Protein AF-A0A1Y2FIK4-F1 (afdb_monomer_lite)

Foldseek 3Di:
DADADQAWDFDWFFQWFPQDDDDDPFTDKDKDKHWHPPDDPPWDKDKDKFWDPVFAKDKDKDKDWPVRVVVVCVVPVVNPPPPDDDDDGIIMMMMIIGTDDDDPDDDSGDGTITMIIGIFIDDVNPHTPVCVVVVVVVVVVVVCCVPPVVVVVVVVVVVVVVVVVVVVVVVVVD

Secondary structure (DSSP, 8-state):
-PPB-SS-EEEEE---PPP--S--SSPPPEEEEEEE-SPPTT-EEEEEEE--TTS-EEEEEEEE-HHHHHHHHHH-GGGTT----S-S--EEEEEEEEE----SS--SSPPPEEEEEEEEEEETTTEEGGGHHHHHHHHHHHHHIIIIIHHHHHHHHHHHHHHHHHHHHHHTT-

Sequence (174 aa):
MSPDISEIGRLVMTLTTPDRSDGEESVPWTEQLVVLEGLRPNWHYEIRLCWPATMPTAFDLRVLDDLGVHHHLNTKPTLLHANMTKATTHRYLLIKARPDFVTPQKLSSAPAVTFELILDPLAFGVLPKSLLPVLGWLALAILVGLNLVLPLIHALLDEIVHGQRQKMVRIKSQ

Organism: Protomyces lactucae-debilis (NCBI:txid2754530)

InterPro domains:
  IPR019433 GPI-Mannosyltransferase II co-activator, Pga1 [PTHR28022] (27-164)

Radius of gyration: 29.45 Å; chains: 1; bounding box: 59×55×87 Å

Structure (mmCIF, N/CA/C/O backbone):
data_AF-A0A1Y2FIK4-F1
#
_entry.id   AF-A0A1Y2FIK4-F1
#
loop_
_atom_site.group_PDB
_atom_site.id
_atom_site.type_symbol
_atom_site.label_atom_id
_atom_site.label_alt_id
_atom_site.label_comp_id
_atom_site.label_asym_id
_atom_site.label_entity_id
_atom_site.label_seq_id
_atom_site.pdbx_PDB_ins_code
_atom_site.Cartn_x
_atom_site.Cartn_y
_atom_site.Cartn_z
_atom_site.occupancy
_atom_site.B_iso_or_equiv
_atom_site.auth_seq_id
_atom_site.auth_comp_id
_atom_site.auth_asym_id
_atom_site.auth_atom_id
_atom_site.pdbx_PDB_model_num
ATOM 1 N N . MET A 1 1 ? 16.874 -15.613 -10.109 1.00 33.72 1 MET A N 1
ATOM 2 C CA . MET A 1 1 ? 16.002 -16.146 -9.041 1.00 33.72 1 MET A CA 1
ATOM 3 C C . MET A 1 1 ? 14.934 -15.091 -8.801 1.00 33.72 1 MET A C 1
ATOM 5 O O . MET A 1 1 ? 15.264 -14.029 -8.293 1.00 33.72 1 MET A O 1
ATOM 9 N N . SER A 1 2 ? 13.735 -15.298 -9.355 1.00 44.66 2 SER A N 1
ATOM 10 C CA . SER A 1 2 ? 12.628 -14.333 -9.264 1.00 44.66 2 SER A CA 1
ATOM 11 C C . SER A 1 2 ? 12.073 -14.361 -7.838 1.00 44.66 2 SER A C 1
ATOM 13 O O . SER A 1 2 ? 11.867 -15.463 -7.330 1.00 44.66 2 SER A O 1
ATOM 15 N N . PRO A 1 3 ? 11.877 -13.215 -7.173 1.00 49.44 3 PRO A N 1
ATOM 16 C CA . PRO A 1 3 ? 11.268 -13.179 -5.850 1.00 49.44 3 PRO A CA 1
ATOM 17 C C . PRO A 1 3 ? 9.794 -13.580 -5.977 1.00 49.44 3 PRO A C 1
ATOM 19 O O . PRO A 1 3 ? 9.025 -12.913 -6.667 1.00 49.44 3 PRO A O 1
ATOM 22 N N . ASP A 1 4 ? 9.430 -14.689 -5.344 1.00 52.00 4 ASP A N 1
ATOM 23 C CA . ASP A 1 4 ? 8.042 -15.075 -5.106 1.00 52.00 4 ASP A CA 1
ATOM 24 C C . ASP A 1 4 ? 7.516 -14.240 -3.925 1.00 52.00 4 ASP A C 1
ATOM 26 O O . ASP A 1 4 ? 8.143 -14.194 -2.862 1.00 52.00 4 ASP A O 1
ATOM 30 N N . ILE A 1 5 ? 6.424 -13.502 -4.132 1.00 53.22 5 ILE A N 1
ATOM 31 C CA . ILE A 1 5 ? 5.855 -12.586 -3.135 1.00 53.22 5 ILE A CA 1
ATOM 32 C C . ILE A 1 5 ? 4.479 -13.096 -2.738 1.00 53.22 5 ILE A C 1
ATOM 34 O O . ILE A 1 5 ? 3.452 -12.605 -3.201 1.00 53.22 5 ILE A O 1
ATOM 38 N N . SER A 1 6 ? 4.479 -14.078 -1.844 1.00 50.94 6 SER A N 1
ATOM 39 C CA . SER A 1 6 ? 3.266 -14.604 -1.225 1.00 50.94 6 SER A CA 1
ATOM 40 C C . SER A 1 6 ? 2.903 -13.901 0.092 1.00 50.94 6 SER A C 1
ATOM 42 O O . SER A 1 6 ? 1.738 -13.959 0.479 1.00 50.94 6 SER A O 1
ATOM 44 N N . GLU A 1 7 ? 3.834 -13.203 0.773 1.00 52.22 7 GLU A N 1
ATOM 45 C CA . GLU A 1 7 ? 3.559 -12.750 2.155 1.00 52.22 7 GLU A CA 1
ATOM 46 C C . GLU A 1 7 ? 4.350 -11.534 2.703 1.00 52.22 7 GLU A C 1
ATOM 48 O O . GLU A 1 7 ? 4.477 -11.410 3.911 1.00 52.22 7 GLU A O 1
ATOM 53 N N . ILE A 1 8 ? 4.784 -10.581 1.859 1.00 51.38 8 ILE A N 1
ATOM 54 C CA . ILE A 1 8 ? 5.728 -9.456 2.136 1.00 51.38 8 ILE A CA 1
ATOM 55 C C . ILE A 1 8 ? 7.124 -9.822 1.631 1.00 51.38 8 ILE A C 1
ATOM 57 O O . ILE A 1 8 ? 7.868 -10.587 2.241 1.00 51.38 8 ILE A O 1
ATOM 61 N N . GLY A 1 9 ? 7.469 -9.282 0.463 1.00 57.25 9 GLY A N 1
ATOM 62 C CA . GLY A 1 9 ? 8.730 -9.547 -0.212 1.00 57.25 9 GLY A CA 1
ATOM 63 C C . GLY A 1 9 ? 9.598 -8.300 -0.194 1.00 57.25 9 GLY A C 1
ATOM 64 O O . GLY A 1 9 ? 9.301 -7.310 -0.865 1.00 57.25 9 GLY A O 1
ATOM 65 N N . ARG A 1 10 ? 10.710 -8.337 0.543 1.00 59.78 10 ARG A N 1
ATOM 66 C CA . ARG A 1 10 ? 11.744 -7.309 0.402 1.00 59.78 10 ARG A CA 1
ATOM 67 C C . ARG A 1 10 ? 12.412 -7.481 -0.959 1.00 59.78 10 ARG A C 1
ATOM 69 O O . ARG A 1 10 ? 13.024 -8.518 -1.212 1.00 59.78 10 ARG A O 1
ATOM 76 N N . LEU A 1 11 ? 12.322 -6.463 -1.814 1.00 64.62 11 LEU A N 1
ATOM 77 C CA . LEU A 1 11 ? 12.864 -6.509 -3.165 1.00 64.62 11 LEU A CA 1
ATOM 78 C C . LEU A 1 11 ? 13.997 -5.500 -3.346 1.00 64.62 11 LEU A C 1
ATOM 80 O O . LEU A 1 11 ? 13.805 -4.290 -3.398 1.00 64.62 11 LEU A O 1
ATOM 84 N N . VAL A 1 12 ? 15.217 -6.010 -3.477 1.00 63.50 12 VAL A N 1
ATOM 85 C CA . VAL A 1 12 ? 16.375 -5.168 -3.785 1.00 63.50 12 VAL A CA 1
ATOM 86 C C . VAL A 1 12 ? 16.479 -5.019 -5.298 1.00 63.50 12 VAL A C 1
ATOM 88 O O . VAL A 1 12 ? 16.659 -6.015 -6.000 1.00 63.50 12 VAL A O 1
ATOM 91 N N . MET A 1 13 ? 16.399 -3.784 -5.796 1.00 65.12 13 MET A N 1
ATOM 92 C CA . MET A 1 13 ? 16.575 -3.480 -7.211 1.00 65.12 13 MET A CA 1
ATOM 93 C C . MET A 1 13 ? 17.836 -2.644 -7.417 1.00 65.12 13 MET A C 1
ATOM 95 O O . MET A 1 13 ? 17.961 -1.505 -6.968 1.00 65.12 13 MET A O 1
ATOM 99 N N . THR A 1 14 ? 18.798 -3.204 -8.138 1.00 64.12 14 THR A N 1
ATOM 100 C CA . THR A 1 14 ? 19.988 -2.450 -8.530 1.00 64.12 14 THR A CA 1
ATOM 101 C C . THR A 1 14 ? 19.695 -1.701 -9.819 1.00 64.12 14 THR A C 1
ATOM 103 O O . THR A 1 14 ? 19.521 -2.312 -10.873 1.00 64.12 14 THR A O 1
ATOM 106 N N . LEU A 1 15 ? 19.656 -0.372 -9.738 1.00 63.03 15 LEU A N 1
ATOM 107 C CA . LEU A 1 15 ? 19.548 0.493 -10.906 1.00 63.03 15 LEU A CA 1
ATOM 108 C C . LEU A 1 15 ? 20.876 0.431 -11.662 1.00 63.03 15 LEU A C 1
ATOM 110 O O . LEU A 1 15 ? 21.870 1.027 -11.255 1.00 63.03 15 LEU A O 1
ATOM 114 N N . THR A 1 16 ? 20.911 -0.357 -12.732 1.00 53.84 16 THR A N 1
ATOM 115 C CA . THR A 1 16 ? 22.072 -0.449 -13.619 1.00 53.84 16 THR A CA 1
ATOM 116 C C . THR A 1 16 ? 21.889 0.579 -14.720 1.00 53.84 16 THR A C 1
ATOM 118 O O . THR A 1 16 ? 21.085 0.407 -15.632 1.00 53.84 16 THR A O 1
ATOM 121 N N . THR A 1 17 ? 22.611 1.692 -14.618 1.00 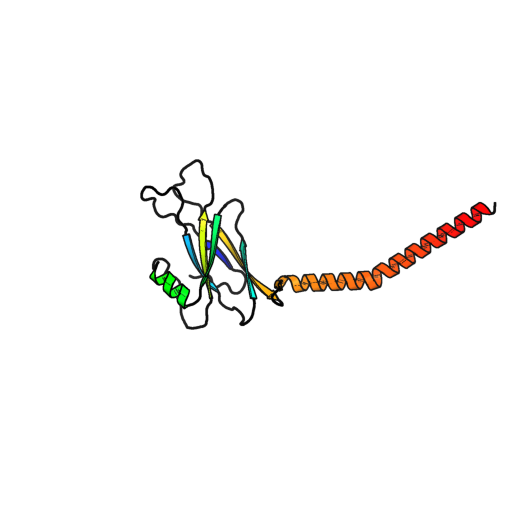53.66 17 THR A N 1
ATOM 122 C CA . THR A 1 17 ? 22.675 2.662 -15.709 1.00 53.66 17 THR A CA 1
ATOM 123 C C . THR A 1 17 ? 23.524 2.065 -16.833 1.00 53.66 17 THR A C 1
ATOM 125 O O . THR A 1 17 ? 24.671 1.702 -16.559 1.00 53.66 17 THR A O 1
ATOM 128 N N . PRO A 1 18 ? 23.010 1.931 -18.070 1.00 51.16 18 PRO A N 1
ATOM 129 C CA . PRO A 1 18 ? 23.848 1.565 -19.203 1.00 51.16 18 PRO A CA 1
ATOM 130 C C . PRO A 1 18 ? 24.953 2.612 -19.380 1.00 51.16 18 PRO A C 1
ATOM 132 O O . PRO A 1 18 ? 24.743 3.795 -19.093 1.00 51.16 18 PRO A O 1
ATOM 135 N N . ASP A 1 19 ? 26.127 2.159 -19.822 1.00 49.06 19 ASP A N 1
ATOM 136 C CA . ASP A 1 19 ? 27.258 3.036 -20.117 1.00 49.06 19 ASP A CA 1
ATOM 137 C C . ASP A 1 19 ? 26.811 4.113 -21.114 1.00 49.06 19 ASP A C 1
ATOM 139 O O . ASP A 1 19 ? 26.150 3.834 -22.121 1.00 49.06 19 ASP A O 1
ATOM 143 N N . ARG A 1 20 ? 27.061 5.367 -20.748 1.00 52.53 20 ARG A N 1
ATOM 144 C CA . ARG A 1 20 ? 26.422 6.543 -21.336 1.00 52.53 20 ARG A CA 1
ATOM 145 C C . ARG A 1 20 ? 26.958 6.760 -22.751 1.00 52.53 20 ARG A C 1
ATOM 147 O O . ARG A 1 20 ? 27.957 7.449 -22.923 1.00 52.53 20 ARG A O 1
ATOM 154 N N . SER A 1 21 ? 26.256 6.239 -23.755 1.00 48.78 21 SER A N 1
ATOM 155 C CA . SER A 1 21 ? 26.407 6.673 -25.147 1.00 48.78 21 SER A CA 1
ATOM 156 C C . SER A 1 21 ? 25.650 7.993 -25.336 1.00 48.78 21 SER A C 1
ATOM 158 O O . SER A 1 21 ? 24.428 8.049 -25.319 1.00 48.78 21 SER A O 1
ATOM 160 N N . ASP A 1 22 ? 26.421 9.077 -25.365 1.00 47.00 22 ASP A N 1
ATOM 161 C CA . ASP A 1 22 ? 26.181 10.362 -26.027 1.00 47.00 22 ASP A CA 1
ATOM 162 C C . ASP A 1 22 ? 24.733 10.893 -26.125 1.00 47.00 22 ASP A C 1
ATOM 164 O O . ASP A 1 22 ? 23.970 10.553 -27.022 1.00 47.00 22 ASP A O 1
ATOM 168 N N . GLY A 1 23 ? 24.411 11.870 -25.265 1.00 53.84 23 GLY A N 1
ATOM 169 C CA . GLY A 1 23 ? 23.408 12.905 -25.573 1.00 53.84 23 GLY A CA 1
ATOM 170 C C . GLY A 1 23 ? 22.165 12.980 -24.686 1.00 53.84 23 GLY A C 1
ATOM 171 O O . GLY A 1 23 ? 21.537 14.033 -24.651 1.00 53.84 23 GLY A O 1
ATOM 172 N N . GLU A 1 24 ? 21.823 11.944 -23.920 1.00 55.91 24 GLU A N 1
ATOM 173 C CA . GLU A 1 24 ? 20.556 11.951 -23.171 1.00 55.91 24 GLU A CA 1
ATOM 174 C C . GLU A 1 24 ? 20.691 12.639 -21.798 1.00 55.91 24 GLU A C 1
ATOM 176 O O . GLU A 1 24 ? 21.584 12.341 -20.994 1.00 55.91 24 GLU A O 1
ATOM 181 N N . GLU A 1 25 ? 19.839 13.633 -21.542 1.00 56.78 25 GLU A N 1
ATOM 182 C CA . GLU A 1 25 ? 19.873 14.470 -20.332 1.00 56.78 25 GLU A CA 1
ATOM 183 C C . GLU A 1 25 ? 19.294 13.746 -19.101 1.00 56.78 25 GLU A C 1
ATOM 185 O O . GLU A 1 25 ? 19.626 14.089 -17.970 1.00 56.78 25 GLU A O 1
ATOM 190 N N . SER A 1 26 ? 18.504 12.681 -19.304 1.00 61.78 26 SER A N 1
ATOM 191 C CA . SER A 1 26 ? 17.848 11.930 -18.225 1.00 61.78 26 SER A CA 1
ATOM 192 C C . SER A 1 26 ? 18.354 10.490 -18.092 1.00 61.78 26 SER A C 1
ATOM 194 O O . SER A 1 26 ? 18.691 9.839 -19.078 1.00 61.78 26 SER A O 1
ATOM 196 N N . VAL A 1 27 ? 18.407 9.984 -16.856 1.00 69.56 27 VAL A N 1
ATOM 197 C CA . VAL A 1 27 ? 18.754 8.585 -16.552 1.00 69.56 27 VAL A CA 1
ATOM 198 C C . VAL A 1 27 ? 17.670 7.650 -17.123 1.00 69.56 27 VAL A C 1
ATOM 200 O O . VAL A 1 27 ? 16.485 7.950 -16.959 1.00 69.56 27 VAL A O 1
ATOM 203 N N . PRO A 1 28 ? 18.009 6.522 -17.777 1.00 75.06 28 PRO A N 1
ATOM 204 C CA . PRO A 1 28 ? 17.001 5.613 -18.317 1.00 75.06 28 PRO A CA 1
ATOM 205 C C . PRO A 1 28 ? 16.220 4.886 -17.213 1.00 75.06 28 PRO A C 1
ATOM 207 O O . PRO A 1 28 ? 16.709 4.670 -16.103 1.00 75.06 28 PRO A O 1
ATOM 210 N N . TRP A 1 29 ? 14.997 4.469 -17.540 1.00 78.56 29 TRP A N 1
ATOM 211 C CA . TRP A 1 29 ? 14.185 3.619 -16.669 1.00 78.56 29 TRP A CA 1
ATOM 212 C C . TRP A 1 29 ? 14.784 2.218 -16.576 1.00 78.56 29 TRP A C 1
ATOM 214 O O . TRP A 1 29 ? 15.006 1.565 -17.596 1.00 78.56 29 TRP A O 1
ATOM 224 N N . THR A 1 30 ? 14.984 1.734 -15.354 1.00 78.69 30 THR A N 1
ATOM 225 C CA . THR A 1 30 ? 15.290 0.323 -15.103 1.00 78.69 30 THR A CA 1
ATOM 226 C C . THR A 1 30 ? 13.977 -0.419 -14.885 1.00 78.69 30 THR A C 1
ATOM 228 O O . THR A 1 30 ? 13.112 0.064 -14.157 1.00 78.69 30 THR A O 1
ATOM 231 N N . GLU A 1 31 ? 13.810 -1.576 -15.519 1.00 80.94 31 GLU A N 1
ATOM 232 C CA . GLU A 1 31 ? 12.583 -2.372 -15.450 1.00 80.94 31 GLU A CA 1
ATOM 233 C C . GLU A 1 31 ? 12.847 -3.694 -14.721 1.00 80.94 31 GLU A C 1
ATOM 235 O O . GLU A 1 31 ? 13.840 -4.370 -14.988 1.00 80.94 31 GLU A O 1
ATOM 240 N N . GLN A 1 32 ? 11.943 -4.075 -13.822 1.00 78.94 32 GLN A N 1
ATOM 241 C CA . GLN A 1 32 ? 11.949 -5.362 -13.140 1.00 78.94 32 GLN A CA 1
ATOM 242 C C . GLN A 1 32 ? 10.557 -5.984 -13.199 1.00 78.94 32 GLN A C 1
ATOM 244 O O . GLN A 1 32 ? 9.556 -5.328 -12.917 1.00 78.94 32 GLN A O 1
ATOM 249 N N . LEU A 1 33 ? 10.504 -7.261 -13.568 1.00 79.75 33 LEU A N 1
ATOM 250 C CA . LEU A 1 33 ? 9.276 -8.044 -13.590 1.00 79.75 33 LEU A CA 1
ATOM 251 C C . LEU A 1 33 ? 9.239 -8.958 -12.366 1.00 79.75 33 LEU A C 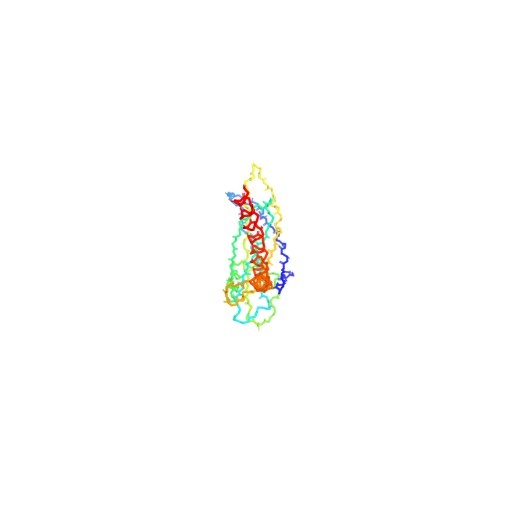1
ATOM 253 O O . LEU A 1 33 ? 10.207 -9.668 -12.091 1.00 79.75 33 LEU A O 1
ATOM 257 N N . VAL A 1 34 ? 8.121 -8.936 -11.651 1.00 78.25 34 VAL A N 1
ATOM 258 C CA . VAL A 1 34 ? 7.867 -9.753 -10.463 1.00 78.25 34 VAL A CA 1
ATOM 259 C C . VAL A 1 34 ? 6.619 -10.593 -10.701 1.00 78.25 34 VAL A C 1
ATOM 261 O O . VAL A 1 34 ? 5.651 -10.115 -11.293 1.00 78.25 34 VAL A O 1
ATOM 264 N N . VAL A 1 35 ? 6.641 -11.843 -10.250 1.00 77.38 35 VAL A N 1
ATOM 265 C CA . VAL A 1 35 ? 5.487 -12.747 -10.321 1.00 77.38 35 VAL A CA 1
ATOM 266 C C . VAL A 1 35 ? 4.709 -12.632 -9.013 1.00 77.38 35 VAL A C 1
ATOM 268 O O . VAL A 1 35 ? 5.302 -12.683 -7.938 1.00 77.38 35 VAL A O 1
ATOM 271 N N . LEU A 1 36 ? 3.394 -12.436 -9.103 1.00 77.56 36 LEU A N 1
ATOM 272 C CA . LEU A 1 36 ? 2.496 -12.417 -7.952 1.00 77.56 36 LEU A CA 1
ATOM 273 C C . LEU A 1 36 ? 1.836 -13.794 -7.833 1.00 77.56 36 LEU A C 1
ATOM 275 O O . LEU A 1 36 ? 0.883 -14.095 -8.559 1.00 77.56 36 LEU A O 1
ATOM 279 N N . GLU A 1 37 ? 2.341 -14.629 -6.929 1.00 74.06 37 GLU A N 1
ATOM 280 C CA . GLU A 1 37 ? 1.794 -15.964 -6.673 1.00 74.06 37 GLU A CA 1
ATOM 281 C C . GLU A 1 37 ? 0.897 -15.977 -5.423 1.00 74.06 37 GLU A C 1
ATOM 283 O O . GLU A 1 37 ? 0.888 -15.051 -4.612 1.00 74.06 37 GLU A O 1
ATOM 288 N N . GLY A 1 38 ? 0.075 -17.020 -5.274 1.00 71.06 38 GLY A N 1
ATOM 289 C CA . GLY A 1 38 ? -0.750 -17.212 -4.071 1.00 71.06 38 GLY A CA 1
ATOM 290 C C . GLY A 1 38 ? -1.938 -16.249 -3.915 1.00 71.06 38 GLY A C 1
ATOM 291 O O . GLY A 1 38 ? -2.587 -16.234 -2.865 1.00 71.06 38 GLY A O 1
ATOM 292 N N . LEU A 1 39 ? -2.266 -15.470 -4.950 1.00 75.81 39 LEU A N 1
ATOM 293 C CA . LEU A 1 39 ? -3.441 -14.600 -4.963 1.00 75.81 39 LEU A CA 1
ATOM 294 C C . LEU A 1 39 ? -4.732 -15.426 -4.860 1.00 75.81 39 LEU A C 1
ATOM 296 O O . LEU A 1 39 ? -4.977 -16.353 -5.632 1.00 75.81 39 LEU A O 1
ATOM 300 N N . ARG A 1 40 ? -5.597 -15.063 -3.913 1.00 74.06 40 ARG A N 1
ATOM 301 C CA . ARG A 1 40 ? -6.912 -15.678 -3.738 1.00 74.06 40 ARG A CA 1
ATOM 302 C C . ARG A 1 40 ? -7.872 -15.142 -4.803 1.00 74.06 40 ARG A C 1
ATOM 304 O O . ARG A 1 40 ? -7.925 -13.928 -5.018 1.00 74.06 40 ARG A O 1
ATOM 311 N N . PRO A 1 41 ? -8.675 -16.010 -5.443 1.00 73.31 41 PRO A N 1
ATOM 312 C CA . PRO A 1 41 ? -9.654 -15.568 -6.428 1.00 73.31 41 PRO A CA 1
ATOM 313 C C . PRO A 1 41 ? -10.711 -14.673 -5.769 1.00 73.31 41 PRO A C 1
ATOM 315 O O . PRO A 1 41 ? -11.161 -14.964 -4.662 1.00 73.31 41 PRO A O 1
ATOM 318 N N . ASN A 1 42 ? -11.128 -13.609 -6.464 1.00 74.44 42 ASN A N 1
ATOM 319 C CA . ASN A 1 42 ? -12.124 -12.617 -6.018 1.00 74.44 42 ASN A CA 1
ATOM 320 C C . ASN A 1 42 ? -11.721 -11.777 -4.793 1.00 74.44 42 ASN A C 1
ATOM 322 O O . ASN A 1 42 ? -12.584 -11.224 -4.113 1.00 74.44 42 ASN A O 1
ATOM 326 N N . TRP A 1 43 ? -10.425 -11.677 -4.501 1.00 75.12 43 TRP A N 1
ATOM 327 C CA . TRP A 1 43 ? -9.911 -10.762 -3.486 1.00 75.12 43 TRP A CA 1
ATOM 328 C C . TRP A 1 43 ? -9.327 -9.516 -4.144 1.00 75.12 43 TRP A C 1
ATOM 330 O O . TRP A 1 43 ? -8.693 -9.588 -5.196 1.00 75.12 43 TRP A O 1
ATOM 340 N N . HIS A 1 44 ? -9.537 -8.370 -3.502 1.00 81.62 44 HIS A N 1
ATOM 341 C CA . HIS A 1 44 ? -8.869 -7.130 -3.868 1.00 81.62 44 HIS A CA 1
ATOM 342 C C . HIS A 1 44 ? -7.583 -7.009 -3.062 1.00 81.62 44 HIS A C 1
ATOM 344 O O . HIS A 1 44 ? -7.561 -7.311 -1.869 1.00 81.62 44 HIS A O 1
ATOM 350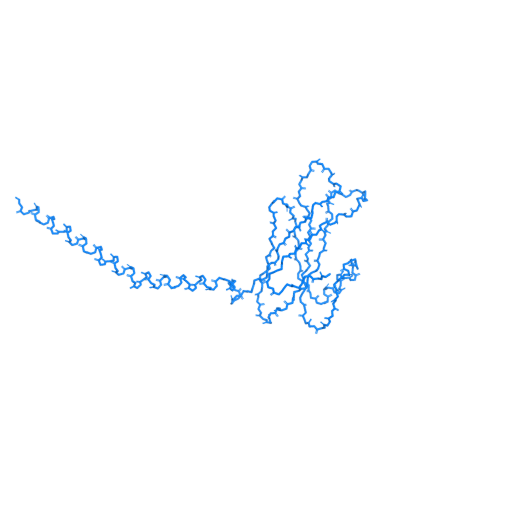 N N . TYR A 1 45 ? -6.524 -6.565 -3.722 1.00 81.38 45 TYR A N 1
ATOM 351 C CA . TYR A 1 45 ? -5.208 -6.417 -3.126 1.00 81.38 45 TYR A CA 1
ATOM 352 C C . TYR A 1 45 ? -4.732 -4.983 -3.290 1.00 81.38 45 TYR A C 1
ATOM 354 O O . TYR A 1 45 ? -4.905 -4.382 -4.350 1.00 81.38 45 TYR A O 1
ATOM 362 N N . GLU A 1 46 ? -4.118 -4.458 -2.241 1.00 84.25 46 GLU A N 1
ATOM 363 C CA . GLU A 1 46 ? -3.402 -3.195 -2.269 1.00 84.25 46 GLU A CA 1
ATOM 364 C C . GLU A 1 46 ? -1.904 -3.485 -2.393 1.00 84.25 46 GLU A C 1
ATOM 366 O O . GLU A 1 46 ? -1.344 -4.259 -1.614 1.00 84.25 46 GLU A O 1
ATOM 371 N N . ILE A 1 47 ? -1.256 -2.871 -3.382 1.00 83.69 47 ILE A N 1
ATOM 372 C CA . ILE A 1 47 ? 0.192 -2.956 -3.570 1.00 83.69 47 ILE A CA 1
ATOM 373 C C . ILE A 1 47 ? 0.810 -1.683 -3.002 1.00 83.69 47 ILE A C 1
ATOM 375 O O . ILE A 1 47 ? 0.491 -0.584 -3.457 1.00 83.69 47 ILE A O 1
ATOM 379 N N . ARG A 1 48 ? 1.714 -1.828 -2.031 1.00 85.31 48 ARG A N 1
ATOM 380 C CA . ARG A 1 48 ? 2.453 -0.714 -1.427 1.00 85.31 48 ARG A CA 1
ATOM 381 C C . ARG A 1 48 ? 3.943 -0.873 -1.691 1.00 85.31 48 ARG A C 1
ATOM 383 O O . ARG A 1 48 ? 4.507 -1.939 -1.450 1.00 85.31 48 ARG A O 1
ATOM 390 N N . LEU A 1 49 ? 4.565 0.197 -2.178 1.00 86.69 49 LEU A N 1
ATOM 391 C CA . LEU A 1 49 ? 6.000 0.272 -2.433 1.00 86.69 49 LEU A CA 1
ATOM 392 C C . LEU A 1 49 ? 6.617 1.249 -1.434 1.00 86.69 49 LEU A C 1
ATOM 394 O O . LEU A 1 49 ? 6.234 2.417 -1.386 1.00 86.69 49 LEU A O 1
ATOM 398 N N . CYS A 1 50 ? 7.566 0.764 -0.639 1.00 85.44 50 CYS A N 1
ATOM 399 C CA . CYS A 1 50 ? 8.272 1.550 0.368 1.00 85.44 50 CYS A CA 1
ATOM 400 C C . CYS A 1 50 ? 9.748 1.668 -0.009 1.00 85.44 50 CYS A C 1
ATOM 402 O O . CYS A 1 50 ? 10.378 0.665 -0.326 1.00 85.44 50 CYS A O 1
ATOM 404 N N . TRP A 1 51 ? 10.328 2.865 0.055 1.00 88.38 51 TRP A N 1
ATOM 405 C CA . TRP A 1 51 ? 11.745 3.081 -0.249 1.00 88.38 51 TRP A CA 1
ATOM 406 C C . TRP A 1 51 ? 12.361 4.149 0.672 1.00 88.38 51 TRP A C 1
ATOM 408 O O . TRP A 1 51 ? 11.629 4.950 1.260 1.00 88.38 51 TRP A O 1
ATOM 418 N N . PRO A 1 52 ? 13.698 4.179 0.835 1.00 83.88 52 PRO A N 1
ATOM 419 C CA . PRO A 1 52 ? 14.370 5.175 1.663 1.00 83.88 52 PRO A CA 1
ATOM 420 C C . PRO A 1 52 ? 14.199 6.599 1.123 1.00 83.88 52 PRO A C 1
ATOM 422 O O . PRO A 1 52 ? 14.490 6.870 -0.040 1.00 83.88 52 PRO A O 1
ATOM 425 N N . ALA A 1 53 ? 13.850 7.542 2.001 1.00 83.81 53 ALA A N 1
ATOM 426 C CA . ALA A 1 53 ? 13.739 8.963 1.650 1.00 83.81 53 ALA A CA 1
ATOM 427 C C . ALA A 1 53 ? 15.070 9.588 1.183 1.00 83.81 53 ALA A C 1
ATOM 429 O O . ALA A 1 53 ? 15.076 10.584 0.469 1.00 83.81 53 ALA A O 1
ATOM 430 N N . THR A 1 54 ? 16.206 8.995 1.561 1.00 82.81 54 THR A N 1
ATOM 431 C CA . THR A 1 54 ? 17.547 9.421 1.131 1.00 82.81 54 THR A CA 1
ATOM 432 C C . THR A 1 54 ? 17.856 9.077 -0.328 1.00 82.81 54 THR A C 1
ATOM 434 O O . THR A 1 54 ? 18.882 9.507 -0.849 1.00 82.81 54 THR A O 1
ATOM 437 N N . MET A 1 55 ? 16.989 8.304 -0.987 1.00 80.56 55 MET A N 1
ATOM 438 C CA . MET A 1 55 ? 17.136 7.864 -2.371 1.00 80.56 55 MET A CA 1
ATOM 439 C C . MET A 1 55 ? 15.863 8.210 -3.158 1.00 80.56 55 MET A C 1
ATOM 441 O O . MET A 1 55 ? 15.030 7.330 -3.404 1.00 80.56 55 MET A O 1
ATOM 445 N N . PRO A 1 56 ? 15.668 9.486 -3.546 1.00 82.69 56 PRO A N 1
ATOM 446 C CA . PRO A 1 56 ? 14.498 9.880 -4.318 1.00 82.69 56 PRO A CA 1
ATOM 447 C C . PRO A 1 56 ? 14.517 9.159 -5.667 1.00 82.69 56 PRO A C 1
ATOM 449 O O . PRO A 1 56 ? 15.505 9.177 -6.406 1.00 82.69 56 PRO A O 1
ATOM 452 N N . THR A 1 57 ? 13.429 8.453 -5.946 1.00 84.69 57 THR A N 1
ATOM 453 C CA . THR A 1 57 ? 13.300 7.555 -7.091 1.00 84.69 57 THR A CA 1
ATOM 454 C C . THR A 1 57 ? 11.879 7.678 -7.614 1.00 84.69 57 THR A C 1
ATOM 456 O O . THR A 1 57 ? 10.920 7.562 -6.853 1.00 84.69 57 THR A O 1
ATOM 459 N N . ALA A 1 58 ? 11.745 7.929 -8.910 1.00 87.06 58 ALA A N 1
ATOM 460 C CA . ALA A 1 58 ? 10.472 7.879 -9.601 1.00 87.06 58 ALA A CA 1
ATOM 461 C C . ALA A 1 58 ? 10.136 6.418 -9.916 1.00 87.06 58 ALA A C 1
ATOM 463 O O . ALA A 1 58 ? 10.970 5.693 -10.467 1.00 87.06 58 ALA A O 1
ATOM 464 N N . PHE A 1 59 ? 8.911 6.004 -9.593 1.00 87.88 59 PHE A N 1
ATOM 465 C CA . PHE A 1 59 ? 8.413 4.655 -9.845 1.00 87.88 59 PHE A CA 1
ATOM 466 C C . PHE A 1 59 ? 7.191 4.680 -10.768 1.00 87.88 59 PHE A C 1
ATOM 468 O O . PHE A 1 59 ? 6.341 5.560 -10.658 1.00 87.88 59 PHE A O 1
ATOM 475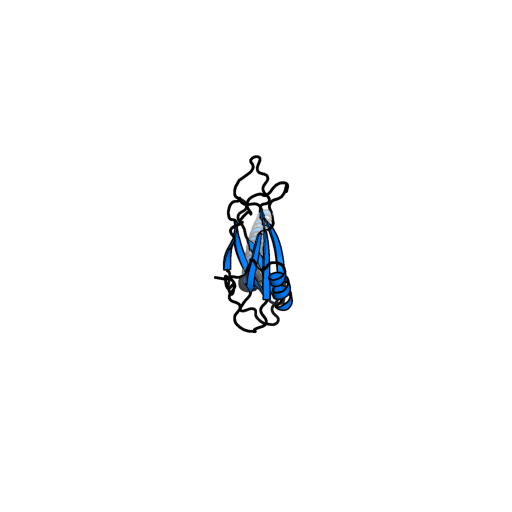 N N . ASP A 1 60 ? 7.093 3.688 -11.649 1.00 89.06 60 ASP A N 1
ATOM 476 C CA . ASP A 1 60 ? 5.907 3.395 -12.460 1.00 89.06 60 ASP A CA 1
ATOM 477 C C . ASP A 1 60 ? 5.585 1.900 -12.330 1.00 89.06 60 ASP A C 1
ATOM 479 O O . ASP A 1 60 ? 6.441 1.049 -12.577 1.00 89.06 60 ASP A O 1
ATOM 483 N N . LEU A 1 61 ? 4.365 1.580 -11.892 1.00 89.38 61 LEU A N 1
ATOM 484 C CA . LEU A 1 61 ? 3.923 0.219 -11.589 1.00 89.38 61 LEU A CA 1
ATOM 485 C C . LEU A 1 61 ? 2.801 -0.182 -12.544 1.00 89.38 61 LEU A C 1
ATOM 487 O O . LEU A 1 61 ? 1.805 0.528 -12.677 1.00 89.38 61 LEU A O 1
ATOM 491 N N . ARG A 1 62 ? 2.931 -1.348 -13.183 1.00 88.81 62 ARG A N 1
ATOM 492 C CA . ARG A 1 62 ? 1.914 -1.886 -14.096 1.00 88.81 62 ARG A CA 1
ATOM 493 C C . ARG A 1 62 ? 1.641 -3.346 -13.799 1.00 88.81 62 ARG A C 1
ATOM 495 O O . ARG A 1 62 ? 2.562 -4.157 -13.766 1.00 88.81 62 ARG A O 1
ATOM 502 N N . VAL A 1 63 ? 0.368 -3.682 -13.632 1.00 86.12 63 VAL A N 1
ATOM 503 C CA . VAL A 1 63 ? -0.072 -5.075 -13.540 1.00 86.12 63 VAL A CA 1
ATOM 504 C C . VAL A 1 63 ? -0.241 -5.615 -14.954 1.00 86.12 63 VAL A C 1
ATOM 506 O O . VAL A 1 63 ? -0.885 -4.982 -15.792 1.00 86.12 63 VAL A O 1
ATOM 509 N N . LEU A 1 64 ? 0.369 -6.762 -15.220 1.00 85.44 64 LEU A N 1
ATOM 510 C CA . LEU A 1 64 ? 0.326 -7.454 -16.496 1.00 85.44 64 LEU A CA 1
ATOM 511 C C . LEU A 1 64 ? -0.295 -8.837 -16.320 1.00 85.44 64 LEU A C 1
ATOM 513 O O . LEU A 1 64 ? -0.075 -9.523 -15.319 1.00 85.44 64 LEU A O 1
ATOM 517 N N . ASP A 1 65 ? -1.014 -9.245 -17.355 1.00 82.12 65 ASP A N 1
ATOM 518 C CA . ASP A 1 65 ? -1.555 -10.594 -17.501 1.00 82.12 65 ASP A CA 1
ATOM 519 C C . ASP A 1 65 ? -0.611 -11.424 -18.371 1.00 82.12 65 ASP A C 1
ATOM 521 O O . ASP A 1 65 ? 0.281 -10.857 -19.008 1.00 82.12 65 ASP A O 1
ATOM 525 N N . ASP A 1 66 ? -0.832 -12.737 -18.461 1.00 77.56 66 ASP A N 1
ATOM 526 C CA . ASP A 1 66 ? -0.012 -13.653 -19.271 1.00 77.56 66 ASP A CA 1
ATOM 527 C C . ASP A 1 66 ? 0.278 -13.082 -20.674 1.00 77.56 66 ASP A C 1
ATOM 529 O O . ASP A 1 66 ? 1.428 -12.978 -21.105 1.00 77.56 66 ASP A O 1
ATOM 533 N N . LEU A 1 67 ? -0.760 -12.601 -21.369 1.00 77.94 67 LEU A N 1
ATOM 534 C CA . LEU A 1 67 ? -0.630 -11.998 -22.700 1.00 77.94 67 LEU A CA 1
ATOM 535 C C . LEU A 1 67 ? 0.205 -10.705 -22.692 1.00 77.94 67 LEU A C 1
ATOM 537 O O . LEU A 1 67 ? 1.020 -10.482 -23.589 1.00 77.94 67 LEU A O 1
ATOM 541 N N . GLY A 1 68 ? 0.006 -9.855 -21.682 1.00 77.12 68 GLY A N 1
ATOM 542 C CA . GLY A 1 68 ? 0.731 -8.594 -21.534 1.00 77.12 68 GLY A CA 1
ATOM 543 C C . GLY A 1 68 ? 2.216 -8.817 -21.254 1.00 77.12 68 GLY A C 1
ATOM 544 O O . GLY A 1 68 ? 3.060 -8.106 -21.799 1.00 77.12 68 GLY A O 1
ATOM 545 N N . VAL A 1 69 ? 2.543 -9.849 -20.473 1.00 76.75 69 VAL A N 1
ATOM 546 C CA . VAL A 1 69 ? 3.926 -10.260 -20.223 1.00 76.75 69 VAL A CA 1
ATOM 547 C C . VAL A 1 69 ? 4.574 -10.811 -21.477 1.00 76.75 69 VAL A C 1
ATOM 549 O O . VAL A 1 69 ? 5.669 -10.372 -21.815 1.00 76.75 69 VAL A O 1
ATOM 552 N N . HIS A 1 70 ? 3.909 -11.707 -22.208 1.00 75.31 70 HIS A N 1
ATOM 553 C CA . HIS A 1 70 ? 4.451 -12.225 -23.465 1.00 75.31 70 HIS A CA 1
ATOM 554 C C . HIS A 1 70 ? 4.740 -11.105 -24.472 1.00 75.31 70 HIS A C 1
ATOM 556 O O . HIS A 1 70 ? 5.801 -11.100 -25.096 1.00 75.31 70 HIS A O 1
ATOM 562 N N . HIS A 1 71 ? 3.852 -10.114 -24.584 1.00 77.31 71 HIS A N 1
ATOM 563 C CA . HIS A 1 71 ? 4.098 -8.939 -25.416 1.00 77.31 71 HIS A CA 1
ATOM 564 C C . HIS A 1 71 ? 5.317 -8.133 -24.930 1.00 77.31 71 HIS A C 1
ATOM 566 O O . HIS A 1 71 ? 6.192 -7.797 -25.728 1.00 77.31 71 HIS A O 1
ATOM 572 N N . HIS A 1 72 ? 5.412 -7.858 -23.623 1.00 74.56 72 HIS A N 1
ATOM 573 C CA . HIS A 1 72 ? 6.526 -7.094 -23.043 1.00 74.56 72 HIS A CA 1
ATOM 574 C C . HIS A 1 72 ? 7.877 -7.800 -23.229 1.00 74.56 72 HIS A C 1
ATOM 576 O O . HIS A 1 72 ? 8.845 -7.179 -23.673 1.00 74.56 72 HIS A O 1
ATOM 582 N N . LEU A 1 73 ? 7.931 -9.110 -22.971 1.00 74.31 73 LEU A N 1
ATOM 583 C CA . LEU A 1 73 ? 9.134 -9.932 -23.133 1.00 74.31 73 LEU A CA 1
ATOM 584 C C . LEU A 1 73 ? 9.604 -9.990 -24.590 1.00 74.31 73 LEU A C 1
ATOM 586 O O . LEU A 1 73 ? 10.805 -9.912 -24.842 1.00 74.31 73 LEU A O 1
ATOM 590 N N . ASN A 1 74 ? 8.678 -10.053 -25.549 1.00 69.94 74 ASN A N 1
ATOM 591 C CA . ASN A 1 74 ? 9.022 -10.027 -26.971 1.00 69.94 74 ASN A CA 1
ATOM 592 C C . ASN A 1 74 ? 9.598 -8.670 -27.408 1.00 69.94 74 ASN A C 1
ATOM 594 O O . ASN A 1 74 ? 10.453 -8.626 -28.289 1.00 69.94 74 ASN A O 1
ATOM 598 N N . THR A 1 75 ? 9.170 -7.565 -26.788 1.00 69.69 75 THR A N 1
ATOM 599 C CA . THR A 1 75 ? 9.709 -6.225 -27.086 1.00 69.69 75 THR A CA 1
ATOM 600 C C . THR A 1 75 ? 11.042 -5.916 -26.399 1.00 69.69 75 THR A C 1
ATOM 602 O O . THR A 1 75 ? 11.799 -5.082 -26.893 1.00 69.69 75 THR A O 1
ATOM 605 N N . LYS A 1 76 ? 11.350 -6.569 -25.270 1.00 65.81 76 LYS A N 1
ATOM 606 C CA . LYS A 1 76 ? 12.586 -6.373 -24.493 1.00 65.81 76 LYS A CA 1
ATOM 607 C C . LYS A 1 76 ? 13.088 -7.715 -23.929 1.00 65.81 76 LYS A C 1
ATOM 609 O O . LYS A 1 76 ? 12.860 -8.013 -22.754 1.00 65.81 76 LYS A O 1
ATOM 614 N N . PRO A 1 77 ? 13.808 -8.521 -24.731 1.00 53.94 77 PRO A N 1
ATOM 615 C CA . PRO A 1 77 ? 14.200 -9.883 -24.354 1.00 53.94 77 PRO A CA 1
ATOM 616 C C . PRO A 1 77 ? 15.263 -9.956 -23.240 1.00 53.94 77 PRO A C 1
ATOM 618 O O . PRO A 1 77 ? 15.544 -11.031 -22.719 1.00 53.94 77 PRO A O 1
ATOM 621 N N . THR A 1 78 ? 15.851 -8.829 -22.828 1.00 52.16 78 THR A N 1
ATOM 622 C CA . THR A 1 78 ? 16.973 -8.778 -21.874 1.00 52.16 78 THR A CA 1
ATOM 623 C C . THR A 1 78 ? 16.598 -9.155 -20.427 1.00 52.16 78 THR A C 1
ATOM 625 O O . THR A 1 78 ? 17.490 -9.376 -19.614 1.00 52.16 78 THR A O 1
ATOM 628 N N . LEU A 1 79 ? 15.309 -9.284 -20.074 1.00 52.97 79 LEU A N 1
ATOM 629 C CA . LEU A 1 79 ? 14.867 -9.642 -18.708 1.00 52.97 79 LEU A CA 1
ATOM 630 C C . LEU A 1 79 ? 14.693 -11.158 -18.460 1.00 52.97 79 LEU A C 1
ATOM 632 O O . LEU A 1 79 ? 14.117 -11.571 -17.450 1.00 52.97 79 LEU A O 1
ATOM 636 N N . LEU A 1 80 ? 15.196 -12.008 -19.359 1.00 47.25 80 LEU A N 1
ATOM 637 C CA . LEU A 1 80 ? 15.069 -13.468 -19.286 1.00 47.25 80 LEU A CA 1
ATOM 638 C C . LEU A 1 80 ? 15.979 -14.100 -18.215 1.00 47.25 80 LEU A C 1
ATOM 640 O O . LEU A 1 80 ? 17.008 -14.687 -18.521 1.00 47.25 80 LEU A O 1
ATOM 644 N N . HIS A 1 81 ? 15.569 -14.027 -16.947 1.00 43.44 81 HIS A N 1
ATOM 645 C CA . HIS A 1 81 ? 16.011 -14.963 -15.895 1.00 43.44 81 HIS A CA 1
ATOM 646 C C . HIS A 1 81 ? 14.855 -15.468 -15.009 1.00 43.44 81 HIS A C 1
ATOM 648 O O . HIS A 1 81 ? 15.088 -16.140 -13.998 1.00 43.44 81 HIS A O 1
ATOM 654 N N . ALA A 1 82 ? 13.603 -15.165 -15.367 1.00 45.31 82 ALA A N 1
ATOM 655 C CA . ALA A 1 82 ? 12.439 -15.749 -14.716 1.00 45.31 82 ALA A CA 1
ATOM 656 C C . ALA A 1 82 ? 12.107 -17.085 -15.395 1.00 45.31 82 ALA A C 1
ATOM 658 O O . ALA A 1 82 ? 11.618 -17.130 -16.521 1.00 45.31 82 ALA A O 1
ATOM 659 N N . ASN A 1 83 ? 12.423 -18.181 -14.709 1.00 42.28 83 ASN A N 1
ATOM 660 C CA . ASN A 1 83 ? 12.049 -19.536 -15.095 1.00 42.28 83 ASN A CA 1
ATOM 661 C C . ASN A 1 8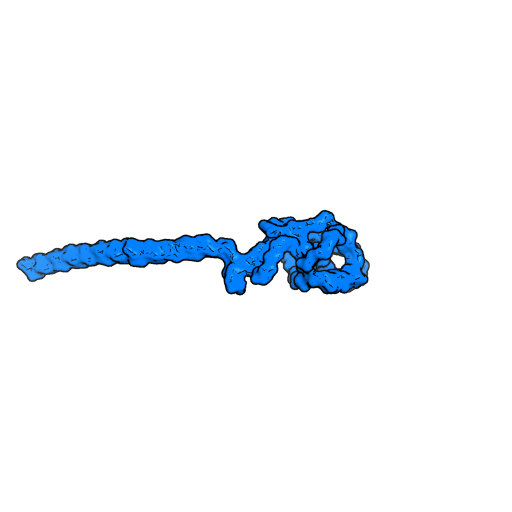3 ? 10.522 -19.695 -14.949 1.00 42.28 83 ASN A C 1
ATOM 663 O O . ASN A 1 83 ? 10.039 -20.128 -13.906 1.00 42.28 83 ASN A O 1
ATOM 667 N N . MET A 1 84 ? 9.756 -19.270 -15.959 1.00 45.72 84 MET A N 1
ATOM 668 C CA . MET A 1 84 ? 8.302 -19.453 -16.001 1.00 45.72 84 MET A CA 1
ATOM 669 C C . MET A 1 84 ? 8.000 -20.922 -16.287 1.00 45.72 84 MET A C 1
ATOM 671 O O . MET A 1 84 ? 8.033 -21.368 -17.432 1.00 45.72 84 MET A O 1
ATOM 675 N N . THR A 1 85 ? 7.694 -21.683 -15.237 1.00 39.25 85 THR A N 1
ATOM 676 C CA . THR A 1 85 ? 7.134 -23.027 -15.383 1.00 39.25 85 THR A CA 1
ATOM 677 C C . THR A 1 85 ? 5.683 -23.045 -14.915 1.00 39.25 85 THR A C 1
ATOM 679 O O . THR A 1 85 ? 5.378 -22.790 -13.758 1.00 39.25 85 THR A O 1
ATOM 682 N N . LYS A 1 86 ? 4.821 -23.440 -15.859 1.00 37.59 86 LYS A N 1
ATOM 683 C CA . LYS A 1 86 ? 3.465 -23.980 -15.699 1.00 37.59 86 LYS A CA 1
ATOM 684 C C . LYS A 1 86 ? 2.299 -22.988 -15.560 1.00 37.59 86 LYS A C 1
ATOM 686 O O . LYS A 1 86 ? 2.271 -22.094 -14.725 1.00 37.59 86 LYS A O 1
ATOM 691 N N . ALA A 1 87 ? 1.308 -23.252 -16.416 1.00 39.25 87 ALA A N 1
ATOM 692 C CA . ALA A 1 87 ? 0.036 -22.566 -16.566 1.00 39.25 87 ALA A CA 1
ATOM 693 C C . ALA A 1 87 ? -0.821 -22.650 -15.295 1.00 39.25 87 ALA A C 1
ATOM 695 O O . ALA A 1 87 ? -1.532 -23.625 -15.055 1.00 39.25 87 ALA A O 1
ATOM 696 N N . THR A 1 88 ? -0.766 -21.588 -14.513 1.00 47.62 88 THR A N 1
ATOM 697 C CA . THR A 1 88 ? -1.841 -21.120 -13.642 1.00 47.62 88 THR A CA 1
ATOM 698 C C . THR A 1 88 ? -2.012 -19.642 -13.967 1.00 47.62 88 THR A C 1
ATOM 700 O O . THR A 1 88 ? -1.043 -19.017 -14.379 1.00 47.62 88 THR A O 1
ATOM 703 N N . THR A 1 89 ? -3.221 -19.090 -13.873 1.00 58.34 89 THR A N 1
ATOM 704 C CA . THR A 1 89 ? -3.482 -17.656 -14.097 1.00 58.34 89 THR A CA 1
ATOM 705 C C . THR A 1 89 ? -2.640 -16.824 -13.134 1.00 58.34 89 THR A C 1
ATOM 707 O O . THR A 1 89 ? -3.054 -16.573 -12.001 1.00 58.34 89 THR A O 1
ATOM 710 N N . HIS A 1 90 ? -1.444 -16.450 -13.571 1.00 67.31 90 HIS A N 1
ATOM 711 C CA . HIS A 1 90 ? -0.486 -15.678 -12.804 1.00 67.31 90 HIS A CA 1
ATOM 712 C C . HIS A 1 90 ? -0.696 -14.206 -13.133 1.00 67.31 90 HIS A C 1
ATOM 714 O O . HIS A 1 90 ? -0.989 -13.831 -14.269 1.00 67.31 90 HIS A O 1
ATOM 720 N N . ARG A 1 91 ? -0.587 -13.351 -12.121 1.00 76.44 91 ARG A N 1
ATOM 721 C CA . ARG A 1 91 ? -0.513 -11.906 -12.338 1.00 76.44 91 ARG A CA 1
ATOM 722 C C . ARG A 1 91 ? 0.942 -11.506 -12.207 1.00 76.44 91 ARG A C 1
ATOM 724 O O . ARG A 1 91 ? 1.667 -12.027 -11.363 1.00 76.44 91 ARG A O 1
ATOM 731 N N . TYR A 1 92 ? 1.361 -10.559 -13.024 1.00 81.75 92 TYR A N 1
ATOM 732 C CA . TYR A 1 92 ? 2.726 -10.065 -13.015 1.00 81.75 92 TYR A CA 1
ATOM 733 C C . TYR A 1 92 ? 2.726 -8.584 -12.688 1.00 81.75 92 TYR A C 1
ATOM 735 O O . TYR A 1 92 ? 1.836 -7.843 -13.102 1.00 81.75 92 TYR A O 1
ATOM 743 N N . LEU A 1 93 ? 3.738 -8.143 -11.956 1.00 84.44 93 LEU A N 1
ATOM 744 C CA . LEU A 1 93 ? 3.955 -6.743 -11.647 1.00 84.44 93 LEU A CA 1
ATOM 745 C C . LEU A 1 93 ? 5.219 -6.274 -12.360 1.00 84.44 93 LEU A C 1
ATOM 747 O O . LEU A 1 93 ? 6.326 -6.718 -12.055 1.00 84.44 93 LEU A O 1
ATOM 751 N N . LEU A 1 94 ? 5.042 -5.371 -13.317 1.00 85.94 94 LEU A N 1
ATOM 752 C CA . LEU A 1 94 ? 6.127 -4.631 -13.938 1.00 85.94 94 LEU A CA 1
ATOM 753 C C . LEU A 1 94 ? 6.400 -3.379 -13.108 1.00 85.94 94 LEU A C 1
ATOM 755 O O . LEU A 1 94 ? 5.538 -2.511 -12.976 1.00 85.94 94 LEU A O 1
ATOM 759 N N . ILE A 1 95 ? 7.617 -3.284 -12.589 1.00 84.94 95 ILE A N 1
ATOM 760 C CA . ILE A 1 95 ? 8.101 -2.156 -11.802 1.00 84.94 95 ILE A CA 1
ATOM 761 C C . ILE A 1 95 ? 9.152 -1.440 -12.635 1.00 84.94 95 ILE A C 1
ATOM 763 O O . ILE A 1 95 ? 10.142 -2.042 -13.054 1.00 84.94 95 ILE A O 1
ATOM 767 N N . LYS A 1 96 ? 8.945 -0.151 -12.883 1.00 86.31 96 LYS A N 1
ATOM 768 C CA . LYS A 1 96 ? 9.950 0.721 -13.484 1.00 86.31 96 LYS A CA 1
ATOM 769 C C . LYS A 1 96 ? 10.435 1.696 -12.437 1.00 86.31 96 LYS A C 1
ATOM 771 O O . LYS A 1 96 ? 9.625 2.307 -11.748 1.00 86.31 96 LYS A O 1
ATOM 776 N N . ALA A 1 97 ? 11.745 1.849 -12.345 1.00 84.06 97 ALA A N 1
ATOM 777 C CA . ALA A 1 97 ? 12.381 2.752 -11.406 1.00 84.06 97 ALA A CA 1
ATOM 778 C C . ALA A 1 97 ? 13.413 3.617 -12.130 1.00 84.06 97 ALA A C 1
ATOM 780 O O . ALA A 1 97 ? 14.159 3.138 -12.990 1.00 84.06 97 ALA A O 1
ATOM 781 N N . ARG A 1 98 ? 13.453 4.900 -11.779 1.00 84.25 98 ARG A N 1
ATOM 782 C CA . ARG A 1 98 ? 14.444 5.858 -12.267 1.00 84.25 98 ARG A CA 1
ATOM 783 C C . ARG A 1 98 ? 14.864 6.764 -11.113 1.00 84.25 98 ARG A C 1
ATOM 785 O O . ARG A 1 98 ? 13.981 7.286 -10.435 1.00 84.25 98 ARG A O 1
ATOM 792 N N . PRO A 1 99 ? 16.166 6.993 -10.888 1.00 78.62 99 PRO A N 1
ATOM 793 C CA . PRO A 1 99 ? 16.585 7.937 -9.865 1.00 78.62 99 PRO A CA 1
ATOM 794 C C . PRO A 1 99 ? 16.070 9.344 -10.181 1.00 78.62 99 PRO A C 1
ATOM 796 O O . PRO A 1 99 ? 16.168 9.794 -11.322 1.00 78.62 99 PRO A O 1
ATOM 799 N N . ASP A 1 100 ? 15.534 10.021 -9.170 1.00 76.25 100 ASP A N 1
ATOM 800 C CA . ASP A 1 100 ? 14.997 11.381 -9.271 1.00 76.25 100 ASP A CA 1
ATOM 801 C C . ASP A 1 100 ? 15.746 12.308 -8.310 1.00 76.25 100 ASP A C 1
ATOM 803 O O . ASP A 1 100 ? 15.189 12.927 -7.407 1.00 76.25 100 ASP A O 1
ATOM 807 N N . PHE A 1 101 ? 17.070 12.321 -8.449 1.00 70.75 101 PHE A N 1
ATOM 808 C CA . PHE A 1 101 ? 17.937 13.204 -7.686 1.00 70.75 101 PHE A CA 1
ATOM 809 C C . PHE A 1 101 ? 18.565 14.253 -8.600 1.00 70.75 101 PHE A C 1
ATOM 811 O O . PHE A 1 101 ? 18.980 13.973 -9.723 1.00 70.75 101 PHE A O 1
ATOM 818 N N . VAL A 1 102 ? 18.701 15.468 -8.077 1.00 60.91 102 VAL A N 1
ATOM 819 C CA . VAL A 1 102 ? 19.508 16.515 -8.700 1.00 60.91 102 VAL A CA 1
ATOM 820 C C . VAL A 1 102 ? 20.916 16.382 -8.134 1.00 60.91 102 VAL A C 1
ATOM 822 O O . VAL A 1 102 ? 21.153 16.759 -6.987 1.00 60.91 102 VAL A O 1
ATOM 825 N N . THR A 1 103 ? 21.860 15.818 -8.895 1.00 62.12 103 THR A N 1
ATOM 826 C CA . THR A 1 103 ? 23.277 15.875 -8.501 1.00 62.12 103 THR A CA 1
ATOM 827 C C . THR A 1 103 ? 24.005 16.956 -9.294 1.00 62.12 103 THR A C 1
ATOM 829 O O . THR A 1 103 ? 23.936 16.951 -10.521 1.00 62.12 103 THR A O 1
ATOM 832 N N . PRO A 1 104 ? 24.754 17.859 -8.630 1.00 59.19 104 PRO A N 1
ATOM 833 C CA . PRO A 1 104 ? 25.585 18.849 -9.321 1.00 59.19 104 PRO A CA 1
ATOM 834 C C . PRO A 1 104 ? 26.768 18.218 -10.077 1.00 59.19 104 PRO A C 1
ATOM 836 O O . PRO A 1 104 ? 27.355 18.846 -10.952 1.00 59.19 104 PRO A O 1
ATOM 839 N N . GLN A 1 105 ? 27.122 16.974 -9.747 1.00 63.34 105 GLN A N 1
ATOM 840 C CA . GLN A 1 105 ? 28.189 16.206 -10.374 1.00 63.34 105 GLN A CA 1
ATOM 841 C C . GLN A 1 105 ? 27.610 15.017 -11.143 1.00 63.34 105 GLN A C 1
ATOM 843 O O . GLN A 1 105 ? 26.748 14.293 -10.649 1.00 63.34 105 GLN A O 1
ATOM 848 N N . LYS A 1 106 ? 28.119 14.797 -12.355 1.00 59.22 106 LYS A N 1
ATOM 849 C CA . LYS A 1 106 ? 27.754 13.672 -13.217 1.00 59.22 106 LYS A CA 1
ATOM 850 C C . LYS A 1 106 ? 28.245 12.366 -12.576 1.00 59.22 106 LYS A C 1
ATOM 852 O O . LYS A 1 106 ? 29.432 12.060 -12.659 1.00 59.22 106 LYS A O 1
ATOM 857 N N . LEU A 1 107 ? 27.364 11.630 -11.892 1.00 59.44 107 LEU A N 1
ATOM 858 C CA . LEU A 1 107 ? 27.705 10.317 -11.334 1.00 59.44 107 LEU A CA 1
ATOM 859 C C . LEU A 1 107 ? 27.899 9.308 -12.470 1.00 59.44 107 LEU A C 1
ATOM 861 O O . LEU A 1 107 ? 27.009 9.125 -13.297 1.00 59.44 107 LEU A O 1
ATOM 865 N N . SER A 1 108 ? 29.039 8.616 -12.470 1.00 60.38 108 SER A N 1
ATOM 866 C CA . SER A 1 108 ? 29.331 7.529 -13.416 1.00 60.38 108 SER A CA 1
ATOM 867 C C . SER A 1 108 ? 28.525 6.251 -13.142 1.00 60.38 108 SER A C 1
ATOM 869 O O . SER A 1 108 ? 28.463 5.377 -13.996 1.00 60.38 108 SER A O 1
ATOM 871 N N . SER A 1 109 ? 27.914 6.122 -11.960 1.00 59.69 109 SER A N 1
ATOM 872 C CA . SER A 1 109 ? 27.016 5.012 -11.617 1.00 59.69 109 SER A CA 1
ATOM 873 C C . SER A 1 109 ? 25.983 5.471 -10.591 1.00 59.69 109 SER A C 1
ATOM 875 O O . SER A 1 109 ? 26.338 6.172 -9.643 1.00 59.69 109 SER A O 1
ATOM 877 N N . ALA A 1 110 ? 24.712 5.118 -10.788 1.00 63.72 110 ALA A N 1
ATOM 878 C CA . ALA A 1 110 ? 23.653 5.416 -9.825 1.00 63.72 110 ALA A CA 1
ATOM 879 C C . ALA A 1 110 ? 23.690 4.421 -8.646 1.00 63.72 110 ALA A C 1
ATOM 881 O O . ALA A 1 110 ? 23.988 3.242 -8.853 1.00 63.72 110 ALA A O 1
ATOM 882 N N . PRO A 1 111 ? 23.377 4.855 -7.411 1.00 65.38 111 PRO A N 1
ATOM 883 C CA . PRO A 1 111 ? 23.270 3.944 -6.278 1.00 65.38 111 PRO A CA 1
ATOM 884 C C . PRO A 1 111 ? 22.092 2.974 -6.459 1.00 65.38 111 PRO A C 1
ATOM 886 O O . PRO A 1 111 ? 21.033 3.341 -6.970 1.00 65.38 111 PRO A O 1
ATOM 889 N N . ALA A 1 112 ? 22.274 1.728 -6.015 1.00 70.88 112 ALA A N 1
ATOM 890 C CA . ALA A 1 112 ? 21.208 0.730 -5.983 1.00 70.88 112 ALA A CA 1
ATOM 891 C C . ALA A 1 112 ? 20.091 1.168 -5.023 1.00 70.88 112 ALA A C 1
ATOM 893 O O . ALA A 1 112 ? 20.375 1.585 -3.898 1.00 70.88 112 ALA A O 1
ATOM 894 N N . VAL A 1 113 ? 18.831 1.026 -5.440 1.00 73.56 113 VAL A N 1
ATOM 895 C CA . VAL A 1 113 ? 17.671 1.411 -4.630 1.00 73.56 113 VAL A CA 1
ATOM 896 C C . VAL A 1 113 ? 17.008 0.154 -4.093 1.00 73.56 113 VAL A C 1
ATOM 898 O O . VAL A 1 113 ? 16.428 -0.650 -4.818 1.00 73.56 113 VAL A O 1
ATOM 901 N N . THR A 1 114 ? 17.087 -0.027 -2.780 1.00 76.88 114 THR A N 1
ATOM 902 C CA . THR A 1 114 ? 16.325 -1.082 -2.112 1.00 76.88 114 THR A CA 1
ATOM 903 C C . THR A 1 114 ? 14.926 -0.570 -1.825 1.00 76.88 114 THR A C 1
ATOM 905 O O . THR A 1 114 ? 14.790 0.481 -1.204 1.00 76.88 114 THR A O 1
ATOM 908 N N . PHE A 1 115 ? 13.904 -1.321 -2.217 1.00 80.25 115 PHE A N 1
ATOM 909 C CA . PHE A 1 115 ? 12.536 -1.044 -1.811 1.00 80.25 115 PHE A CA 1
ATOM 910 C C . PHE A 1 115 ? 11.893 -2.291 -1.204 1.00 80.25 115 PHE A C 1
ATOM 912 O O . PHE A 1 115 ? 12.414 -3.405 -1.250 1.00 80.25 115 PHE A O 1
ATOM 919 N N . GLU A 1 116 ? 10.767 -2.097 -0.549 1.00 82.00 116 GLU A N 1
ATOM 920 C CA . GLU A 1 116 ? 9.978 -3.169 0.028 1.00 82.00 116 GLU A CA 1
ATOM 921 C C . GLU A 1 116 ? 8.614 -3.166 -0.643 1.00 82.00 116 GLU A C 1
ATOM 923 O O . GLU A 1 116 ? 7.982 -2.114 -0.766 1.00 82.00 116 GLU A O 1
ATOM 928 N N . LEU A 1 117 ? 8.206 -4.337 -1.132 1.00 81.75 117 LEU A N 1
ATOM 929 C CA . LEU A 1 117 ? 6.937 -4.519 -1.809 1.00 81.75 117 LEU A CA 1
ATOM 930 C C . LEU A 1 117 ? 6.007 -5.312 -0.897 1.00 81.75 117 LEU A C 1
ATOM 932 O O . LEU A 1 117 ? 6.263 -6.469 -0.553 1.00 81.75 117 LEU A O 1
ATOM 936 N N . ILE A 1 118 ? 4.915 -4.665 -0.512 1.00 79.50 118 ILE A N 1
ATOM 937 C CA . ILE A 1 118 ? 3.907 -5.225 0.379 1.00 79.50 118 ILE A CA 1
ATOM 938 C C . ILE A 1 118 ? 2.628 -5.431 -0.425 1.00 79.50 118 ILE A C 1
ATOM 940 O O . ILE A 1 118 ? 2.188 -4.542 -1.155 1.00 79.50 118 ILE A O 1
ATOM 944 N N . LEU A 1 119 ? 2.034 -6.609 -0.264 1.00 80.38 119 LEU A N 1
ATOM 945 C CA . LEU A 1 119 ? 0.769 -6.994 -0.870 1.00 80.38 119 LEU A CA 1
ATOM 946 C C . LEU A 1 119 ? -0.241 -7.238 0.257 1.00 80.38 119 LEU A C 1
ATOM 948 O O . LEU A 1 119 ? -0.177 -8.267 0.927 1.00 80.38 119 LEU A O 1
ATOM 952 N N . ASP A 1 120 ? -1.146 -6.287 0.496 1.00 78.62 120 ASP A N 1
ATOM 953 C CA . ASP A 1 120 ? -2.135 -6.387 1.581 1.00 78.62 120 ASP A CA 1
ATOM 954 C C . ASP A 1 120 ? -3.520 -6.752 1.012 1.00 78.62 120 ASP A C 1
ATOM 956 O O . ASP A 1 120 ? -4.042 -6.036 0.148 1.00 78.62 120 ASP A O 1
ATOM 960 N N . PRO A 1 121 ? -4.142 -7.867 1.437 1.00 79.44 121 PRO A N 1
ATOM 961 C CA . PRO A 1 121 ? -5.506 -8.193 1.045 1.00 79.44 121 PRO A CA 1
ATOM 962 C C . PRO A 1 121 ? -6.530 -7.244 1.689 1.00 79.44 121 PRO A C 1
ATOM 964 O O . PRO A 1 121 ? -6.586 -7.086 2.909 1.00 79.44 121 PRO A O 1
ATOM 967 N N . LEU A 1 122 ? -7.431 -6.691 0.879 1.00 78.38 122 LEU A N 1
ATOM 968 C CA . LEU A 1 122 ? -8.540 -5.852 1.332 1.00 78.38 122 LEU A CA 1
ATOM 969 C C . LEU A 1 122 ? -9.741 -6.720 1.743 1.00 78.38 122 LEU A C 1
ATOM 971 O O . LEU A 1 122 ? -10.367 -7.395 0.925 1.00 78.38 122 LEU A O 1
ATOM 975 N N . ALA A 1 123 ? -10.108 -6.669 3.021 1.00 71.94 123 ALA A N 1
ATOM 976 C CA . ALA A 1 123 ? -11.373 -7.178 3.527 1.00 71.94 123 ALA A CA 1
ATOM 977 C C . ALA A 1 123 ? -12.536 -6.281 3.059 1.00 71.94 123 ALA A C 1
ATOM 979 O O . ALA A 1 123 ? -12.488 -5.053 3.167 1.00 71.94 123 ALA A O 1
ATOM 980 N N . PHE A 1 124 ? -13.590 -6.907 2.523 1.00 69.25 124 PHE A N 1
ATOM 981 C CA . PHE A 1 124 ? -14.784 -6.236 1.979 1.00 69.25 124 PHE A CA 1
ATOM 982 C C . PHE A 1 124 ? -14.504 -5.206 0.867 1.00 69.25 124 PHE A C 1
ATOM 984 O O . PHE A 1 124 ? -15.354 -4.370 0.581 1.00 69.25 124 PHE A O 1
ATOM 991 N N . GLY A 1 125 ? -13.322 -5.252 0.240 1.00 67.38 125 GLY A N 1
ATOM 992 C CA . GLY A 1 125 ? -12.929 -4.318 -0.821 1.00 67.38 125 GLY A CA 1
ATOM 993 C C . GLY A 1 125 ? -12.648 -2.885 -0.353 1.00 67.38 125 GLY A C 1
ATOM 994 O O . GLY A 1 125 ? -12.428 -2.023 -1.195 1.00 67.38 125 GLY A O 1
ATOM 995 N N . VAL A 1 126 ? -12.645 -2.624 0.962 1.00 73.00 126 VAL A N 1
ATOM 996 C CA . VAL A 1 126 ? -12.477 -1.268 1.520 1.00 73.00 126 VAL A CA 1
ATOM 997 C C . VAL A 1 126 ? -11.350 -1.197 2.548 1.00 73.00 126 VAL A C 1
ATOM 999 O O . VAL A 1 126 ? -10.621 -0.212 2.576 1.00 73.00 126 VAL A O 1
ATOM 1002 N N . LEU A 1 127 ? -11.191 -2.212 3.404 1.00 76.62 127 LEU A N 1
ATOM 1003 C CA . LEU A 1 127 ? -10.302 -2.129 4.567 1.00 76.62 127 LEU A CA 1
ATOM 1004 C C . LEU A 1 127 ? -9.196 -3.183 4.491 1.00 76.62 127 LEU A C 1
ATOM 1006 O O . LEU A 1 127 ? -9.511 -4.350 4.269 1.00 76.62 127 LEU A O 1
ATOM 1010 N N . PRO A 1 128 ? -7.919 -2.835 4.720 1.00 71.94 128 PRO A N 1
ATOM 1011 C CA . PRO A 1 128 ? -6.847 -3.823 4.748 1.00 71.94 128 PRO A CA 1
ATOM 1012 C C . PRO A 1 128 ? -7.094 -4.838 5.864 1.00 71.94 128 PRO A C 1
ATOM 1014 O O . PRO A 1 128 ? -7.516 -4.484 6.971 1.00 71.94 128 PRO A O 1
ATOM 1017 N N . LYS A 1 129 ? -6.853 -6.123 5.583 1.00 76.12 129 LYS A N 1
ATOM 1018 C CA . LYS A 1 129 ? -7.154 -7.211 6.523 1.00 76.12 129 LYS A CA 1
ATOM 1019 C C . LYS A 1 129 ? -6.388 -7.057 7.840 1.00 76.12 129 LYS A C 1
ATOM 1021 O O . LYS A 1 129 ? -6.890 -7.439 8.896 1.00 76.12 129 LYS A O 1
ATOM 1026 N N . SER A 1 130 ? -5.205 -6.455 7.776 1.00 78.75 130 SER A N 1
ATOM 1027 C CA . SER A 1 130 ? -4.364 -6.099 8.921 1.00 78.75 130 SER A CA 1
ATOM 1028 C C . SER A 1 130 ? -5.031 -5.121 9.908 1.00 78.75 130 SER A C 1
ATOM 1030 O O . SER A 1 130 ? -4.669 -5.104 11.083 1.00 78.75 130 SER A O 1
ATOM 1032 N N . LEU A 1 131 ? -6.048 -4.359 9.483 1.00 83.56 131 LEU A N 1
ATOM 1033 C CA . LEU A 1 131 ? -6.778 -3.400 10.323 1.00 83.56 131 LEU A CA 1
ATOM 1034 C C . LEU A 1 131 ? -7.925 -4.040 11.126 1.00 83.56 131 LEU A C 1
ATOM 1036 O O . LEU A 1 131 ? -8.406 -3.449 12.094 1.00 83.56 131 LEU A O 1
ATOM 1040 N N . LEU A 1 132 ? -8.373 -5.248 10.765 1.00 85.56 132 LEU A N 1
ATOM 1041 C CA . LEU A 1 132 ? -9.494 -5.916 11.444 1.00 85.56 132 LEU A CA 1
ATOM 1042 C C . LEU A 1 132 ? -9.279 -6.082 12.960 1.00 85.56 132 LEU A C 1
ATOM 1044 O O . LEU A 1 132 ? -10.204 -5.767 13.712 1.00 85.56 132 LEU A O 1
ATOM 1048 N N . PRO A 1 133 ? -8.100 -6.521 13.448 1.00 86.31 133 PRO A N 1
ATOM 1049 C CA . PRO A 1 133 ? -7.843 -6.621 14.885 1.00 86.31 133 PRO A CA 1
ATOM 1050 C C . PRO A 1 133 ? -7.955 -5.273 15.604 1.00 86.31 133 PRO A C 1
ATOM 1052 O O . PRO A 1 133 ? -8.478 -5.207 16.715 1.00 86.31 133 PRO A O 1
ATOM 1055 N N . VAL A 1 134 ? -7.506 -4.192 14.961 1.00 91.00 134 VAL A N 1
ATOM 1056 C CA . VAL A 1 134 ? -7.568 -2.831 15.515 1.00 91.00 134 VAL A CA 1
ATOM 1057 C C . VAL A 1 134 ? -9.018 -2.366 15.629 1.00 91.00 134 VAL A C 1
ATOM 1059 O O . VAL A 1 134 ? -9.415 -1.852 16.672 1.00 91.00 134 VAL A O 1
ATOM 1062 N N . LEU A 1 135 ? -9.833 -2.603 14.597 1.00 90.25 135 LEU A N 1
ATOM 1063 C CA . LEU A 1 135 ? -11.268 -2.306 14.631 1.00 90.25 135 LEU A CA 1
ATOM 1064 C C . LEU A 1 135 ? -11.993 -3.102 15.721 1.00 90.25 135 LEU A C 1
ATOM 1066 O O . LEU A 1 135 ? -12.835 -2.545 16.424 1.00 90.25 135 LEU A O 1
ATOM 1070 N N . GLY A 1 136 ? -11.640 -4.378 15.897 1.00 93.19 136 GLY A N 1
ATOM 1071 C CA . GLY A 1 136 ? -12.179 -5.212 16.972 1.00 93.19 136 GLY A CA 1
ATOM 1072 C C . GLY A 1 136 ? -11.869 -4.642 18.357 1.00 93.19 136 GLY A C 1
ATOM 1073 O O . GLY A 1 136 ? -12.769 -4.503 19.186 1.00 93.19 136 GLY A O 1
ATOM 1074 N N . TRP A 1 137 ? -10.618 -4.236 18.588 1.00 95.31 137 TRP A N 1
ATOM 1075 C CA . TRP A 1 137 ? -10.216 -3.573 19.831 1.00 95.31 137 TRP A CA 1
ATOM 1076 C C . TRP A 1 137 ? -10.929 -2.241 20.054 1.00 95.31 137 TRP A C 1
ATOM 1078 O O . TRP A 1 137 ? -11.367 -1.967 21.170 1.00 95.31 137 TRP A O 1
ATOM 1088 N N . LEU A 1 138 ? -11.088 -1.429 19.008 1.00 95.25 138 LEU A N 1
ATOM 1089 C CA . LEU A 1 138 ? -11.787 -0.150 19.098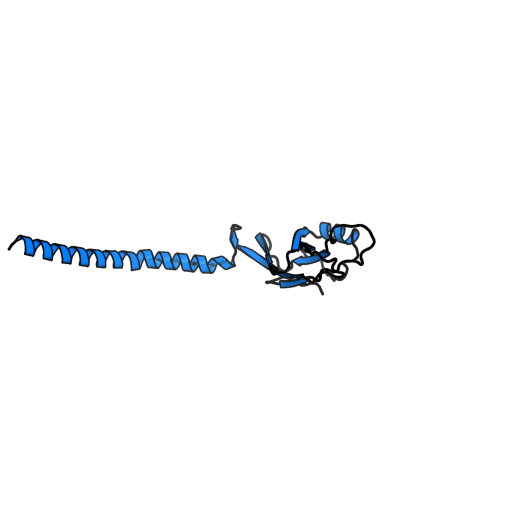 1.00 95.25 138 LEU A CA 1
ATOM 1090 C C . LEU A 1 138 ? -13.264 -0.346 19.466 1.00 95.25 138 LEU A C 1
ATOM 1092 O O . LEU A 1 138 ? -13.771 0.333 20.356 1.00 95.25 138 LEU A O 1
ATOM 1096 N N . ALA A 1 139 ? -13.941 -1.311 18.837 1.00 95.38 139 ALA A N 1
ATOM 1097 C CA . ALA A 1 139 ? -15.324 -1.651 19.157 1.00 95.38 139 ALA A CA 1
ATOM 1098 C C . ALA A 1 139 ? -15.473 -2.130 20.609 1.00 95.38 139 ALA A C 1
ATOM 1100 O O . ALA A 1 139 ? -16.395 -1.706 21.306 1.00 95.38 139 ALA A O 1
ATOM 1101 N N . LEU A 1 140 ? -14.540 -2.959 21.092 1.00 96.12 140 LEU A N 1
ATOM 1102 C CA . LEU A 1 140 ? -14.521 -3.403 22.484 1.00 96.12 140 LEU A CA 1
ATOM 1103 C C . LEU A 1 140 ? -14.304 -2.232 23.451 1.00 96.12 140 LEU A C 1
ATOM 1105 O O . LEU A 1 140 ? -15.027 -2.111 24.437 1.00 96.12 140 LEU A O 1
ATOM 1109 N N . ALA A 1 141 ? -13.350 -1.346 23.160 1.00 96.06 141 ALA A N 1
ATOM 1110 C CA . ALA A 1 141 ? -13.091 -0.162 23.974 1.00 96.06 141 ALA A CA 1
ATOM 1111 C C . ALA A 1 141 ? -14.320 0.759 24.048 1.00 96.06 141 ALA A C 1
ATOM 1113 O O . ALA A 1 141 ? -14.655 1.243 25.128 1.00 96.06 141 ALA A O 1
ATOM 1114 N N . ILE A 1 142 ? -15.033 0.946 22.931 1.00 96.19 142 ILE A N 1
ATOM 1115 C CA . ILE A 1 142 ? -16.295 1.697 22.890 1.00 96.19 142 ILE A CA 1
ATOM 1116 C C . ILE A 1 142 ? -17.358 1.005 23.747 1.00 96.19 142 ILE A C 1
ATOM 1118 O O . ILE A 1 142 ? -18.001 1.662 24.561 1.00 96.19 142 ILE A O 1
ATOM 1122 N N . LEU A 1 143 ? -17.520 -0.315 23.620 1.00 96.81 143 LEU A N 1
ATOM 1123 C CA . LEU A 1 143 ? -18.489 -1.076 24.410 1.00 96.81 143 LEU A CA 1
ATOM 1124 C C . LEU A 1 143 ? -18.224 -0.921 25.916 1.00 96.81 143 LEU A C 1
ATOM 1126 O O . LEU A 1 143 ? -19.151 -0.640 26.676 1.00 96.81 143 LEU A O 1
ATOM 1130 N N . VAL A 1 144 ? -16.966 -1.059 26.341 1.00 96.06 144 VAL A N 1
ATOM 1131 C CA . VAL A 1 144 ? -16.554 -0.900 27.744 1.00 96.06 144 VAL A CA 1
ATOM 1132 C C . VAL A 1 144 ? -16.737 0.546 28.211 1.00 96.06 144 VAL A C 1
ATOM 1134 O O . VAL A 1 144 ? -17.264 0.781 29.297 1.00 96.06 144 VAL A O 1
ATOM 1137 N N . GLY A 1 145 ? -16.359 1.524 27.387 1.00 94.00 145 GLY A N 1
ATOM 1138 C CA . GLY A 1 145 ? -16.526 2.943 27.691 1.00 94.00 145 GLY A CA 1
ATOM 1139 C C . GLY A 1 145 ? -17.991 3.327 27.908 1.00 94.00 145 GLY A C 1
ATOM 1140 O O . GLY A 1 145 ? -18.325 3.946 28.917 1.00 94.00 145 GLY A O 1
ATOM 1141 N N . LEU A 1 146 ? -18.873 2.902 27.000 1.00 94.00 146 LEU A N 1
ATOM 1142 C CA . LEU A 1 146 ? -20.311 3.176 27.063 1.00 94.00 146 LEU A CA 1
ATOM 1143 C C . LEU A 1 146 ? -21.001 2.472 28.236 1.00 94.00 146 LEU A C 1
ATOM 1145 O O . LEU A 1 146 ? -21.824 3.087 28.907 1.00 94.00 146 LEU A O 1
ATOM 1149 N N . ASN A 1 147 ? -20.672 1.205 28.500 1.00 93.56 147 ASN A N 1
ATOM 1150 C CA . ASN A 1 147 ? -21.408 0.402 29.484 1.00 93.56 147 ASN A CA 1
ATOM 1151 C C . ASN A 1 147 ? -20.828 0.454 30.901 1.00 93.56 147 ASN A C 1
ATOM 1153 O O . ASN A 1 147 ? -21.551 0.167 31.849 1.00 93.56 147 ASN A O 1
ATOM 1157 N N . LEU A 1 148 ? -19.544 0.782 31.063 1.00 92.00 148 LEU A N 1
ATOM 1158 C CA . LEU A 1 148 ? -18.874 0.729 32.365 1.00 92.00 148 LEU A CA 1
ATOM 1159 C C . LEU A 1 148 ? -18.377 2.103 32.813 1.00 92.00 148 LEU A C 1
ATOM 1161 O O . LEU A 1 148 ? -18.633 2.518 33.940 1.00 92.00 148 LEU A O 1
ATOM 1165 N N . VAL A 1 149 ? -17.689 2.825 31.928 1.00 90.56 149 VAL A N 1
ATOM 1166 C CA . VAL A 1 149 ? -17.019 4.084 32.285 1.00 90.56 149 VAL A CA 1
ATOM 1167 C C . VAL A 1 149 ? -18.018 5.233 32.396 1.00 90.56 149 VAL A C 1
ATOM 1169 O O . VAL A 1 149 ? -18.009 5.961 33.384 1.00 90.56 149 VAL A O 1
ATOM 1172 N N . LEU A 1 150 ? -18.916 5.376 31.422 1.00 90.50 150 LEU A N 1
ATOM 1173 C CA . LEU A 1 150 ? -19.947 6.415 31.427 1.00 90.50 150 LEU A CA 1
ATOM 1174 C C . LEU A 1 150 ? -20.881 6.366 32.649 1.00 90.50 150 LEU A C 1
ATOM 1176 O O . LEU A 1 150 ? -20.994 7.395 33.319 1.00 90.50 150 LEU A O 1
ATOM 1180 N N . PRO A 1 151 ? -21.512 5.231 33.015 1.00 90.94 151 PRO A N 1
ATOM 1181 C CA . PRO A 1 151 ? -22.375 5.196 34.197 1.00 90.94 151 PRO A CA 1
ATOM 1182 C C . PRO A 1 151 ? -21.602 5.430 35.500 1.00 90.94 151 PRO A C 1
ATOM 1184 O O . PRO A 1 151 ? -22.125 6.075 36.405 1.00 90.94 151 PRO A O 1
ATOM 1187 N N . LEU A 1 152 ? -20.347 4.975 35.588 1.00 90.12 152 LEU A N 1
ATOM 1188 C CA . LEU A 1 152 ? -19.492 5.233 36.747 1.00 90.12 152 LEU A CA 1
ATOM 1189 C C . LEU A 1 152 ? -19.182 6.728 36.903 1.00 90.12 152 LEU A C 1
ATOM 1191 O O . LEU A 1 152 ? -19.267 7.263 38.006 1.00 90.12 152 LEU A O 1
ATOM 1195 N N . ILE A 1 153 ? -18.855 7.412 35.803 1.00 91.88 153 ILE A N 1
ATOM 1196 C CA . ILE A 1 153 ? -18.616 8.859 35.811 1.00 91.88 153 ILE A CA 1
ATOM 1197 C C . ILE A 1 153 ? -19.889 9.606 36.211 1.00 91.88 153 ILE A C 1
ATOM 1199 O O . ILE A 1 153 ? -19.812 10.507 37.042 1.00 91.88 153 ILE A O 1
ATOM 1203 N N . HIS A 1 154 ? -21.052 9.227 35.670 1.00 92.25 154 HIS A N 1
ATOM 1204 C CA . HIS A 1 154 ? -22.325 9.834 36.064 1.00 92.25 154 HIS A CA 1
ATOM 1205 C C . HIS A 1 154 ? -22.599 9.664 37.563 1.00 92.25 154 HIS A C 1
ATOM 1207 O O . HIS A 1 154 ? -22.887 10.652 38.232 1.00 92.25 154 HIS A O 1
ATOM 1213 N N . ALA A 1 155 ? -22.403 8.462 38.112 1.00 90.25 155 ALA A N 1
ATOM 1214 C CA . ALA A 1 155 ? -22.585 8.210 39.540 1.00 90.25 155 ALA A CA 1
ATOM 1215 C C . ALA A 1 155 ? -21.644 9.057 40.421 1.00 90.25 155 ALA A C 1
ATOM 1217 O O . ALA A 1 155 ? -22.081 9.636 41.415 1.00 90.25 155 ALA A O 1
ATOM 1218 N N . LEU A 1 156 ? -20.369 9.184 40.037 1.00 88.12 156 LEU A N 1
ATOM 1219 C CA . LEU A 1 156 ? -19.396 10.016 40.755 1.00 88.12 156 LEU A CA 1
ATOM 1220 C C . LEU A 1 156 ? -19.731 11.511 40.669 1.00 88.12 156 LEU A C 1
ATOM 1222 O O . LEU A 1 156 ? -19.590 12.240 41.653 1.00 88.12 156 LEU A O 1
ATOM 1226 N N . LEU A 1 157 ? -20.168 11.982 39.497 1.00 91.31 157 LEU A N 1
ATOM 1227 C CA . LEU A 1 157 ? -20.589 13.369 39.304 1.00 91.31 157 LEU A CA 1
ATOM 1228 C C . LEU A 1 157 ? -21.812 13.696 40.167 1.00 91.31 157 LEU A C 1
ATOM 1230 O O . LEU A 1 157 ? -21.812 14.731 40.836 1.00 91.31 157 LEU A O 1
ATOM 1234 N N . ASP A 1 158 ? -22.807 12.809 40.205 1.00 90.50 158 ASP A N 1
ATOM 1235 C CA . ASP A 1 158 ? -24.003 12.982 41.029 1.00 90.50 158 ASP A CA 1
ATOM 1236 C C . ASP A 1 158 ? -23.644 13.049 42.521 1.00 90.50 158 ASP A C 1
ATOM 1238 O O . ASP A 1 158 ? -24.102 13.947 43.234 1.00 90.50 158 ASP A O 1
ATOM 1242 N N . GLU A 1 159 ? -22.754 12.173 42.996 1.00 91.56 159 GLU A N 1
ATOM 1243 C CA . GLU A 1 159 ? -22.297 12.171 44.390 1.00 91.56 159 GLU A CA 1
ATOM 1244 C C . GLU A 1 159 ? -21.614 13.496 44.782 1.00 91.56 159 GLU A C 1
ATOM 1246 O O . GLU A 1 159 ? -21.942 14.102 45.811 1.00 91.56 159 GLU A O 1
ATOM 1251 N N . ILE A 1 160 ? -20.721 14.011 43.930 1.00 88.56 160 ILE A N 1
ATOM 1252 C CA . ILE A 1 160 ? -20.036 15.291 44.159 1.00 88.56 160 ILE A CA 1
ATOM 1253 C C . ILE A 1 160 ? -21.036 16.456 44.164 1.00 88.56 160 ILE A C 1
ATOM 1255 O O . ILE A 1 160 ? -20.982 17.318 45.051 1.00 88.56 160 ILE A O 1
ATOM 1259 N N . VAL A 1 161 ? -21.965 16.495 43.205 1.00 91.00 161 VAL A N 1
ATOM 1260 C CA . VAL A 1 161 ? -22.968 17.565 43.084 1.00 91.00 161 VAL A CA 1
ATOM 1261 C C . VAL A 1 161 ? -23.899 17.590 44.299 1.00 91.00 161 VAL A C 1
ATOM 1263 O O . VAL A 1 161 ? -24.142 18.658 44.878 1.00 91.00 161 VAL A O 1
ATOM 1266 N N . HIS A 1 162 ? -24.384 16.428 44.744 1.00 83.81 162 HIS A N 1
ATOM 1267 C CA . HIS A 1 162 ? -25.236 16.331 45.928 1.00 83.81 162 HIS A CA 1
ATOM 1268 C C . HIS A 1 162 ? -24.499 16.746 47.211 1.00 83.81 162 HIS A C 1
ATOM 1270 O O . HIS A 1 162 ? -25.072 17.472 48.034 1.00 83.81 162 HIS A O 1
ATOM 1276 N N . GLY A 1 163 ? -23.221 16.381 47.354 1.00 83.19 163 GLY A N 1
ATOM 1277 C CA . GLY A 1 163 ? -22.387 16.777 48.491 1.00 83.19 163 GLY A CA 1
ATOM 1278 C C . GLY A 1 163 ? -22.172 18.293 48.606 1.00 83.19 163 GLY A C 1
ATOM 1279 O O . GLY A 1 163 ? -22.191 18.844 49.711 1.00 83.19 163 GLY A O 1
ATOM 1280 N N . GLN A 1 164 ? -22.030 19.004 47.481 1.00 80.62 164 GLN A N 1
ATOM 1281 C CA . GLN A 1 164 ? -21.898 20.470 47.479 1.00 80.62 164 GLN A CA 1
ATOM 1282 C C . GLN A 1 164 ? -23.214 21.176 47.825 1.00 80.62 164 GLN A C 1
ATOM 1284 O O . GLN A 1 164 ? -23.228 22.150 48.585 1.00 80.62 164 GLN A O 1
ATOM 1289 N N . ARG A 1 165 ? -24.344 20.661 47.324 1.00 75.88 165 ARG A N 1
ATOM 1290 C CA . ARG A 1 165 ? -25.667 21.253 47.566 1.00 75.88 165 ARG A CA 1
ATOM 1291 C C . ARG A 1 165 ? -26.019 21.293 49.055 1.00 75.88 165 ARG A C 1
ATOM 1293 O O . ARG A 1 165 ? -26.566 22.291 49.521 1.00 75.88 165 ARG A O 1
ATOM 1300 N N . GLN A 1 166 ? -25.665 20.255 49.814 1.00 73.38 166 GLN A N 1
ATOM 1301 C CA . GLN A 1 166 ? -25.927 20.216 51.256 1.00 73.38 166 GLN A CA 1
ATOM 1302 C C . GLN A 1 166 ? -25.106 21.243 52.046 1.00 73.38 166 GLN A C 1
ATOM 1304 O O . GLN A 1 166 ? -25.625 21.858 52.980 1.00 73.38 166 GLN A O 1
ATOM 1309 N N . LYS A 1 167 ? -23.850 21.489 51.650 1.00 74.19 167 LYS A N 1
ATOM 1310 C CA . LYS A 1 167 ? -22.999 22.499 52.297 1.00 74.19 167 LYS A CA 1
ATOM 1311 C C . LYS A 1 167 ? -23.540 23.916 52.092 1.00 74.19 167 LYS A C 1
ATOM 1313 O O . LYS A 1 167 ? -23.571 24.686 53.048 1.00 74.19 167 LYS A O 1
ATOM 1318 N N . MET A 1 168 ? -24.042 24.244 50.898 1.00 70.25 168 MET A N 1
ATOM 1319 C CA . MET A 1 168 ? -24.638 25.565 50.644 1.00 70.25 168 MET A CA 1
ATOM 1320 C C . MET A 1 168 ? -25.924 25.817 51.441 1.00 70.25 168 MET A C 1
ATOM 1322 O O . MET A 1 168 ? -26.128 26.928 51.923 1.00 70.25 168 MET A O 1
ATOM 1326 N N . VAL A 1 169 ? -26.792 24.810 51.598 1.00 72.56 169 VAL A N 1
ATOM 1327 C CA . VAL A 1 169 ? -28.042 24.965 52.369 1.00 72.56 169 VAL A CA 1
ATOM 1328 C C . VAL A 1 169 ? -27.750 25.264 53.843 1.00 72.56 169 VAL A C 1
ATOM 1330 O O . VAL A 1 169 ? -28.432 26.090 54.438 1.00 72.56 169 VAL A O 1
ATOM 1333 N N . ARG A 1 170 ? -26.698 24.662 54.410 1.00 69.81 170 ARG A N 1
ATOM 1334 C CA . ARG A 1 170 ? -26.295 24.871 55.809 1.00 69.81 170 ARG A CA 1
ATOM 1335 C C . ARG A 1 170 ? -25.699 26.257 56.074 1.00 69.81 170 ARG A C 1
ATOM 1337 O O . ARG A 1 170 ? -25.890 26.797 57.153 1.00 69.81 170 ARG A O 1
ATOM 1344 N N . ILE A 1 171 ? -25.000 26.834 55.093 1.00 75.88 171 ILE A N 1
ATOM 1345 C CA . ILE A 1 171 ? -24.424 28.189 55.190 1.00 75.88 171 ILE A CA 1
ATOM 1346 C C . ILE A 1 171 ? -25.516 29.262 55.102 1.00 75.88 171 ILE A C 1
ATOM 1348 O O . ILE A 1 171 ? -25.395 30.312 55.715 1.00 75.88 171 ILE A O 1
ATOM 1352 N N . LYS A 1 172 ? -26.604 29.000 54.370 1.00 64.06 172 LYS A N 1
ATOM 1353 C CA . LYS A 1 172 ? -27.732 29.936 54.241 1.00 64.06 172 LYS A CA 1
ATOM 1354 C C . LYS A 1 172 ? -28.677 29.957 55.450 1.00 64.06 172 LYS A C 1
ATOM 1356 O O . LYS A 1 172 ? -29.575 30.791 55.474 1.00 64.06 172 LYS A O 1
ATOM 1361 N N . SER A 1 173 ? -28.532 29.017 56.388 1.00 62.44 173 SER A N 1
ATOM 1362 C CA . SER A 1 173 ? -29.390 28.890 57.574 1.00 62.44 173 SER A CA 1
ATOM 1363 C C . SER A 1 173 ? -28.723 29.341 58.881 1.00 62.44 173 SER A C 1
ATOM 1365 O O . SER A 1 173 ? -29.296 29.105 59.944 1.00 62.44 173 SER A O 1
ATOM 1367 N N . GLN A 1 174 ? -27.515 29.907 58.818 1.00 54.84 174 GLN A N 1
ATOM 1368 C CA . GLN A 1 174 ? -26.872 30.650 59.909 1.00 54.84 174 GLN A CA 1
ATOM 1369 C C . GLN A 1 174 ? -26.958 32.145 59.621 1.00 54.84 174 GLN A C 1
ATOM 1371 O O . GLN A 1 174 ? -27.052 32.900 60.610 1.00 54.84 174 GLN A O 1
#

pLDDT: mean 73.59, std 14.97, range [33.72, 96.81]